Protein AF-A0A401P4W9-F1 (afdb_monomer)

Structure (mmCIF, N/CA/C/O backbone):
data_AF-A0A401P4W9-F1
#
_entry.id   AF-A0A401P4W9-F1
#
loop_
_atom_site.group_PDB
_atom_site.id
_atom_site.type_symbol
_atom_site.label_atom_id
_atom_site.label_alt_id
_atom_site.label_comp_id
_atom_site.label_asym_id
_atom_site.label_entity_id
_atom_site.label_seq_id
_atom_site.pdbx_PDB_ins_code
_atom_site.Cartn_x
_atom_site.Cartn_y
_atom_site.Cartn_z
_atom_site.occupancy
_atom_site.B_iso_or_equiv
_atom_site.auth_seq_id
_atom_site.auth_comp_id
_atom_site.auth_asym_id
_atom_site.auth_atom_id
_atom_site.pdbx_PDB_model_num
ATOM 1 N N . MET A 1 1 ? -31.898 9.182 46.562 1.00 57.69 1 MET A N 1
ATOM 2 C CA . MET A 1 1 ? -31.862 7.756 46.953 1.00 57.69 1 MET A CA 1
ATOM 3 C C . MET A 1 1 ? -30.759 7.094 46.136 1.00 57.69 1 MET A C 1
ATOM 5 O O . MET A 1 1 ? -30.797 7.223 44.920 1.00 57.69 1 MET A O 1
ATOM 9 N N . LYS A 1 2 ? -29.717 6.531 46.763 1.00 64.44 2 LYS A N 1
ATOM 10 C CA . LYS A 1 2 ? -28.633 5.836 46.038 1.00 64.44 2 LYS A CA 1
ATOM 11 C C . LYS A 1 2 ? -29.204 4.529 45.477 1.00 64.44 2 LYS A C 1
ATOM 13 O O . LYS A 1 2 ? -29.948 3.868 46.195 1.00 64.44 2 LYS A O 1
ATOM 18 N N . ASP A 1 3 ? -28.893 4.193 44.227 1.00 70.31 3 ASP A N 1
ATOM 19 C CA . ASP A 1 3 ? -29.350 2.947 43.601 1.00 70.31 3 ASP A CA 1
ATOM 20 C C . ASP A 1 3 ? -28.902 1.744 44.462 1.00 70.31 3 ASP A C 1
ATOM 22 O O . ASP A 1 3 ? -27.692 1.565 44.660 1.00 70.31 3 ASP A O 1
ATOM 26 N N . PRO A 1 4 ? -29.838 0.942 45.007 1.00 67.69 4 PRO A N 1
ATOM 27 C CA . PRO A 1 4 ? -29.523 -0.149 45.926 1.00 67.69 4 PRO A CA 1
ATOM 28 C C . PRO A 1 4 ? -28.657 -1.247 45.290 1.00 67.69 4 PRO A C 1
ATOM 30 O O . PRO A 1 4 ? -28.001 -1.997 46.011 1.00 67.69 4 PRO A O 1
ATOM 33 N N . VAL A 1 5 ? -28.584 -1.324 43.956 1.00 67.50 5 VAL A N 1
ATOM 34 C CA . VAL A 1 5 ? -27.786 -2.331 43.236 1.00 67.50 5 VAL A CA 1
ATOM 35 C C . VAL A 1 5 ? -26.384 -1.817 42.884 1.00 67.50 5 VAL A C 1
ATOM 37 O O . VAL A 1 5 ? -25.497 -2.601 42.537 1.00 67.50 5 VAL A O 1
ATOM 40 N N . SER A 1 6 ? -26.128 -0.514 43.044 1.00 64.88 6 SER A N 1
ATOM 41 C CA . SER A 1 6 ? -24.861 0.133 42.678 1.00 64.88 6 SER A CA 1
ATOM 42 C C . SER A 1 6 ? -23.634 -0.479 43.369 1.00 64.88 6 SER A C 1
ATOM 44 O O . SER A 1 6 ? -22.550 -0.434 42.789 1.00 64.88 6 SER A O 1
ATOM 46 N N . GLY A 1 7 ? -23.788 -1.041 44.573 1.00 69.12 7 GLY A N 1
ATOM 47 C CA . GLY A 1 7 ? -22.717 -1.685 45.346 1.00 69.12 7 GLY A CA 1
ATOM 48 C C . GLY A 1 7 ? -22.670 -3.213 45.240 1.00 69.12 7 GLY A C 1
ATOM 49 O O . GLY A 1 7 ? -21.784 -3.830 45.825 1.00 69.12 7 GLY A O 1
ATOM 50 N N . SER A 1 8 ? -23.607 -3.831 44.512 1.00 85.62 8 SER A N 1
ATOM 51 C CA . SER A 1 8 ? -23.662 -5.285 44.348 1.00 85.62 8 SER A CA 1
ATOM 52 C C . SER A 1 8 ? -22.462 -5.798 43.548 1.00 85.62 8 SER A C 1
ATOM 54 O O . SER A 1 8 ? -22.099 -5.235 42.510 1.00 85.62 8 SER A O 1
ATOM 56 N N . THR A 1 9 ? -21.882 -6.917 43.990 1.00 88.06 9 THR A N 1
ATOM 57 C CA . THR A 1 9 ? -20.810 -7.632 43.280 1.00 88.06 9 THR A CA 1
ATOM 58 C C . THR A 1 9 ? -21.186 -7.914 41.823 1.00 88.06 9 THR A C 1
ATOM 60 O O . THR A 1 9 ? -20.354 -7.740 40.934 1.00 88.06 9 THR A O 1
ATOM 63 N N . TYR A 1 10 ? -22.453 -8.250 41.556 1.00 87.81 10 TYR A N 1
ATOM 64 C CA . TYR A 1 10 ? -22.957 -8.511 40.205 1.00 87.81 10 TYR A CA 1
ATOM 65 C C . TYR A 1 10 ? -22.918 -7.270 39.310 1.00 87.81 10 TYR A C 1
ATOM 67 O O . TYR A 1 10 ? -22.456 -7.352 38.173 1.00 87.81 10 TYR A O 1
ATOM 75 N N . ASN A 1 11 ? -23.325 -6.104 39.826 1.00 88.88 11 ASN A N 1
ATOM 76 C CA . ASN A 1 11 ? -23.232 -4.850 39.078 1.00 88.88 11 ASN A CA 1
ATOM 77 C C . ASN A 1 11 ? -21.766 -4.512 38.766 1.00 88.88 11 ASN A C 1
ATOM 79 O O . ASN A 1 11 ? -21.441 -4.129 37.646 1.00 88.88 11 ASN A O 1
ATOM 83 N N . ARG A 1 12 ? -20.851 -4.728 39.720 1.00 89.06 12 ARG A N 1
ATOM 84 C CA . ARG A 1 12 ? -19.418 -4.479 39.506 1.00 89.06 12 ARG A CA 1
ATOM 85 C C . ARG A 1 12 ? -18.821 -5.390 38.428 1.00 89.06 12 ARG A C 1
ATOM 87 O O . ARG A 1 12 ? -18.091 -4.901 37.567 1.00 89.06 12 ARG A O 1
ATOM 94 N N . ILE A 1 13 ? -19.159 -6.682 38.447 1.00 93.06 13 ILE A N 1
ATOM 95 C CA . ILE A 1 13 ? -18.743 -7.653 37.422 1.00 93.06 13 ILE A CA 1
ATOM 96 C C . ILE A 1 13 ? -19.301 -7.255 36.052 1.00 93.06 13 ILE A C 1
ATOM 98 O O . ILE A 1 13 ? -18.548 -7.186 35.082 1.00 93.06 13 ILE A O 1
ATOM 102 N N . TYR A 1 14 ? -20.589 -6.917 35.974 1.00 93.62 14 TYR A N 1
ATOM 103 C CA . TYR A 1 14 ? -21.221 -6.483 34.730 1.00 93.62 14 TYR A CA 1
ATOM 104 C C . TYR A 1 14 ? -20.548 -5.237 34.136 1.00 93.62 14 TYR A C 1
ATOM 106 O O . TYR A 1 14 ? -20.205 -5.232 32.955 1.00 93.62 14 TYR A O 1
ATOM 114 N N . GLN A 1 15 ? -20.288 -4.202 34.943 1.00 95.12 15 GLN A N 1
ATOM 115 C CA . GLN A 1 15 ? -19.592 -3.000 34.468 1.00 95.12 15 GLN A CA 1
ATOM 116 C C . GLN A 1 15 ? -18.170 -3.313 33.986 1.00 95.12 15 GLN A C 1
ATOM 118 O O . GLN A 1 15 ? -17.717 -2.733 32.999 1.00 95.12 15 GLN A O 1
ATOM 123 N N . HIS A 1 16 ? -17.473 -4.248 34.641 1.00 95.56 16 HIS A N 1
ATOM 124 C CA . HIS A 1 16 ? -16.145 -4.681 34.215 1.00 95.56 16 HIS A CA 1
ATOM 125 C C . HIS A 1 16 ? -16.185 -5.385 32.852 1.00 95.56 16 HIS A C 1
ATOM 127 O O . HIS A 1 16 ? -15.435 -5.008 31.954 1.00 95.56 16 HIS A O 1
ATOM 133 N N . ILE A 1 17 ? -17.108 -6.335 32.662 1.00 97.06 17 ILE A N 1
ATOM 134 C CA . ILE A 1 17 ? -17.309 -7.033 31.382 1.00 97.06 17 ILE A CA 1
ATOM 135 C C . ILE A 1 17 ? -17.704 -6.039 30.286 1.00 97.06 17 ILE A C 1
ATOM 137 O O . ILE A 1 17 ? -17.120 -6.046 29.206 1.00 97.06 17 ILE A O 1
ATOM 141 N N . LYS A 1 18 ? -18.641 -5.128 30.571 1.00 97.00 18 LYS A N 1
ATOM 142 C CA . LYS A 1 18 ? -19.076 -4.093 29.625 1.00 97.00 18 LYS A CA 1
ATOM 143 C C . LYS A 1 18 ? -17.919 -3.187 29.202 1.00 97.00 18 LYS A C 1
ATOM 145 O O . LYS A 1 18 ? -17.783 -2.872 28.021 1.00 97.00 18 LYS A O 1
ATOM 150 N N . LYS A 1 19 ? -17.075 -2.769 30.152 1.00 97.62 19 LYS A N 1
ATOM 151 C CA . LYS A 1 19 ? -15.880 -1.966 29.866 1.00 97.62 19 LYS A CA 1
ATOM 152 C C . LYS A 1 19 ? -14.868 -2.754 29.036 1.00 97.62 19 LYS A C 1
ATOM 154 O O . LYS A 1 19 ? -14.345 -2.210 28.070 1.00 97.62 19 LYS A O 1
ATOM 159 N N . PHE A 1 20 ? -14.623 -4.016 29.380 1.00 97.31 20 PHE A N 1
ATOM 160 C CA . PHE A 1 20 ? -13.730 -4.893 28.627 1.00 97.31 20 PHE A CA 1
ATOM 161 C C . PHE A 1 20 ? -14.199 -5.064 27.175 1.00 97.31 20 PHE A C 1
ATOM 163 O O . PHE A 1 20 ? -13.421 -4.830 26.255 1.00 97.31 20 PHE A O 1
ATOM 170 N N . ALA A 1 21 ? -15.486 -5.356 26.965 1.00 97.62 21 ALA A N 1
ATOM 171 C CA . ALA A 1 21 ? -16.076 -5.475 25.634 1.00 97.62 21 ALA A CA 1
ATOM 172 C C . ALA A 1 21 ? -15.945 -4.175 24.823 1.00 97.62 21 ALA A C 1
ATOM 174 O O . ALA A 1 21 ? -15.539 -4.206 23.665 1.00 97.62 21 ALA A O 1
ATOM 175 N N . LYS A 1 22 ? -16.214 -3.016 25.442 1.00 97.75 22 LYS A N 1
ATOM 176 C CA . LYS A 1 22 ? -16.049 -1.708 24.789 1.00 97.75 22 LYS A CA 1
ATOM 177 C C . LYS A 1 22 ? -14.591 -1.416 24.419 1.00 97.75 22 LYS A C 1
ATOM 179 O O . LYS A 1 22 ? -14.330 -0.852 23.362 1.00 97.75 22 LYS A O 1
ATOM 184 N N . ASN A 1 23 ? -13.646 -1.790 25.277 1.00 97.88 23 ASN A N 1
ATOM 185 C CA . ASN A 1 23 ? -12.224 -1.642 24.979 1.00 97.88 23 ASN A CA 1
ATOM 186 C C . ASN A 1 23 ? -11.809 -2.527 23.797 1.00 97.88 23 ASN A C 1
ATOM 188 O O . ASN A 1 23 ? -11.067 -2.061 22.940 1.00 97.88 23 ASN A O 1
ATOM 192 N N . GLY A 1 24 ? -12.320 -3.761 23.727 1.00 97.31 24 GLY A N 1
ATOM 193 C CA . GLY A 1 24 ? -12.114 -4.649 22.581 1.00 97.31 24 GLY A CA 1
ATOM 194 C C . GLY A 1 24 ? -12.661 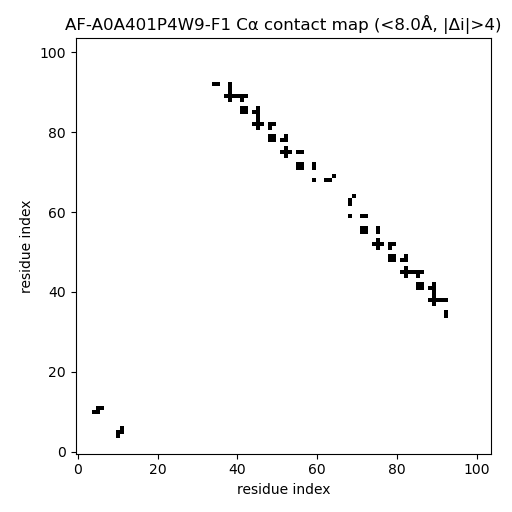-4.063 21.276 1.00 97.31 24 GLY A C 1
ATOM 195 O O . GLY A 1 24 ? -11.949 -4.036 20.279 1.00 97.31 24 GLY A O 1
ATOM 196 N N . ASP A 1 25 ? -13.879 -3.513 21.295 1.00 97.19 25 ASP A N 1
ATOM 197 C CA . ASP A 1 25 ? -14.476 -2.830 20.134 1.00 97.19 25 ASP A CA 1
ATOM 198 C C . ASP A 1 25 ? -13.626 -1.637 19.662 1.00 97.19 25 ASP A C 1
ATOM 200 O O . ASP A 1 25 ? -13.330 -1.500 18.474 1.00 97.19 25 ASP A O 1
ATOM 204 N N . ASN A 1 26 ? -13.165 -0.799 20.595 1.00 97.94 26 ASN A N 1
ATOM 205 C CA . ASN A 1 26 ? -12.277 0.319 20.272 1.00 97.94 26 ASN A CA 1
ATOM 206 C C . ASN A 1 26 ? -10.946 -0.157 19.669 1.00 97.94 26 ASN A C 1
ATOM 208 O O . ASN A 1 26 ? -10.503 0.398 18.666 1.00 97.94 26 ASN A O 1
ATOM 212 N N . TYR A 1 27 ? -10.341 -1.201 20.238 1.00 96.81 27 TYR A N 1
ATOM 213 C CA . TYR A 1 27 ? -9.095 -1.776 19.734 1.00 96.81 27 TYR A CA 1
ATOM 214 C C . TYR A 1 27 ? -9.247 -2.300 18.301 1.00 96.81 27 TYR A C 1
ATOM 216 O O . TYR A 1 27 ? -8.425 -1.991 17.440 1.00 96.81 27 TYR A O 1
ATOM 224 N N . CYS A 1 28 ? -10.325 -3.032 18.007 1.00 96.00 28 CYS A N 1
ATOM 225 C CA . CYS A 1 28 ? -10.589 -3.517 16.652 1.00 96.00 28 CYS A CA 1
ATOM 226 C C . CYS A 1 28 ? -10.744 -2.365 15.648 1.00 96.00 28 CYS A C 1
ATOM 228 O O . CYS A 1 28 ? -10.241 -2.463 14.531 1.00 96.00 28 CYS A O 1
ATOM 230 N N . LYS A 1 29 ? -11.379 -1.250 16.035 1.00 95.94 29 LYS A N 1
ATOM 231 C CA . LYS A 1 29 ? -11.482 -0.056 15.174 1.00 95.94 29 LYS A CA 1
ATOM 232 C C . LYS A 1 29 ? -10.121 0.571 14.884 1.00 95.94 29 LYS A C 1
ATOM 234 O O . LYS A 1 29 ? -9.863 0.958 13.745 1.00 95.94 29 LYS A O 1
ATOM 239 N N . GLU A 1 30 ? -9.251 0.662 15.886 1.00 97.12 30 GLU A N 1
ATOM 240 C CA . GLU A 1 30 ? -7.879 1.143 15.697 1.00 97.12 30 GLU A CA 1
ATOM 241 C C . GLU A 1 30 ? -7.084 0.209 14.780 1.00 97.12 30 GLU A C 1
ATOM 243 O O . GLU A 1 30 ? -6.442 0.676 13.840 1.00 97.12 30 GLU A O 1
ATOM 248 N N . LEU A 1 31 ? -7.191 -1.105 14.985 1.00 95.81 31 LEU A N 1
ATOM 249 C CA . LEU A 1 31 ? -6.540 -2.103 14.141 1.00 95.81 31 LEU A CA 1
ATOM 250 C C . LEU A 1 31 ? -6.997 -1.996 12.678 1.00 95.81 31 LEU A C 1
ATOM 252 O O . LEU A 1 31 ? -6.160 -1.942 11.779 1.00 95.81 31 LEU A O 1
ATOM 256 N N . ILE A 1 32 ? -8.309 -1.896 12.438 1.00 93.69 32 ILE A N 1
ATOM 257 C CA . ILE A 1 32 ? -8.873 -1.688 11.095 1.00 93.69 32 ILE A CA 1
ATOM 258 C C . ILE A 1 32 ? -8.326 -0.397 10.476 1.00 93.69 32 ILE A C 1
ATOM 260 O O . ILE A 1 32 ? -7.912 -0.402 9.319 1.00 93.69 32 ILE A O 1
ATOM 264 N N . SER A 1 33 ? -8.270 0.697 11.242 1.00 94.69 33 SER A N 1
ATOM 265 C CA . SER A 1 33 ? -7.718 1.973 10.771 1.00 94.69 33 SER A CA 1
ATOM 266 C C . SER A 1 33 ? -6.256 1.841 10.329 1.00 94.69 33 SER A C 1
ATOM 268 O O . SER A 1 33 ? -5.894 2.307 9.247 1.00 94.69 33 SER A O 1
ATOM 270 N N . VAL A 1 34 ? -5.417 1.154 11.112 1.00 96.12 34 VAL A N 1
ATOM 271 C CA . VAL A 1 34 ? -4.007 0.908 10.763 1.00 96.12 34 VAL A CA 1
ATOM 272 C C . VAL A 1 34 ? -3.885 0.057 9.496 1.00 96.12 34 VAL A C 1
ATOM 274 O O . VAL A 1 34 ? -3.087 0.378 8.614 1.00 96.12 34 VAL A O 1
ATOM 277 N N . LEU A 1 35 ? -4.687 -1.003 9.366 1.00 94.88 35 LEU A N 1
ATOM 278 C CA . LEU A 1 35 ? -4.680 -1.859 8.176 1.00 94.88 35 LEU A CA 1
ATOM 279 C C . LEU A 1 35 ? -5.141 -1.107 6.922 1.00 94.88 35 LEU A C 1
ATOM 281 O O . LEU A 1 35 ? -4.541 -1.271 5.861 1.00 94.88 35 LEU A O 1
ATOM 285 N N . GLN A 1 36 ? -6.135 -0.227 7.048 1.00 94.75 36 GLN A N 1
ATOM 286 C CA . GLN A 1 36 ? -6.587 0.622 5.948 1.00 94.75 36 GLN A CA 1
ATOM 287 C C . GLN A 1 36 ? -5.490 1.598 5.499 1.00 94.75 36 GLN A C 1
ATOM 289 O O . GLN A 1 36 ? -5.210 1.717 4.307 1.00 94.75 36 GLN A O 1
ATOM 294 N N . GLN A 1 37 ? -4.809 2.250 6.449 1.00 96.56 37 GLN A N 1
ATOM 295 C CA . GLN A 1 37 ? -3.676 3.130 6.145 1.00 96.56 37 GLN A CA 1
ATOM 296 C C . GLN A 1 3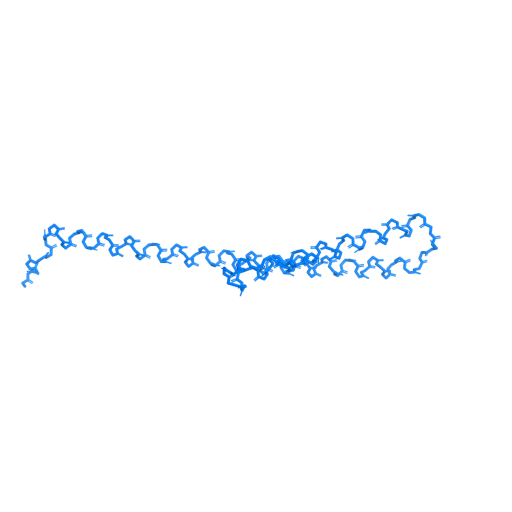7 ? -2.539 2.375 5.448 1.00 96.56 37 GLN A C 1
ATOM 298 O O . GLN A 1 37 ? -1.914 2.907 4.525 1.00 96.56 37 GLN A O 1
ATOM 303 N N . ARG A 1 38 ? -2.280 1.127 5.863 1.00 96.00 38 ARG A N 1
ATOM 304 C CA . ARG A 1 38 ? -1.308 0.257 5.199 1.00 96.00 38 ARG A CA 1
ATOM 305 C C . ARG A 1 38 ? -1.735 -0.051 3.768 1.00 96.00 38 ARG A C 1
ATOM 307 O O . ARG A 1 38 ? -0.932 0.163 2.869 1.00 96.00 38 ARG A O 1
ATOM 314 N N . ALA A 1 39 ? -2.978 -0.459 3.530 1.00 96.06 39 ALA A N 1
ATOM 315 C CA . ALA A 1 39 ? -3.482 -0.686 2.174 1.00 96.06 39 ALA A CA 1
ATOM 316 C C . ALA A 1 39 ? -3.308 0.544 1.266 1.00 96.06 39 ALA A C 1
ATOM 318 O O . ALA A 1 39 ? -2.838 0.423 0.133 1.00 96.06 39 ALA A O 1
ATOM 319 N N . ASP A 1 40 ? -3.581 1.748 1.772 1.00 96.38 40 ASP A N 1
ATOM 320 C CA . ASP A 1 40 ? -3.367 2.985 1.015 1.00 96.38 40 ASP A CA 1
ATOM 321 C C . ASP A 1 40 ? -1.884 3.258 0.704 1.00 96.38 40 ASP A C 1
ATOM 323 O O . ASP A 1 40 ? -1.558 3.893 -0.308 1.00 96.38 40 ASP A O 1
ATOM 327 N N . LEU A 1 41 ? -0.960 2.815 1.561 1.00 97.31 41 LEU A N 1
ATOM 328 C CA . LEU A 1 41 ? 0.480 2.861 1.291 1.00 97.31 41 LEU A CA 1
ATOM 329 C C . LEU A 1 41 ? 0.883 1.844 0.222 1.00 97.31 41 LEU A C 1
ATOM 331 O O . LEU A 1 41 ? 1.521 2.241 -0.753 1.00 97.31 41 LEU A O 1
ATOM 335 N N . GLU A 1 42 ? 0.459 0.586 0.354 1.00 97.12 42 GLU A N 1
ATOM 336 C CA . GLU A 1 42 ? 0.746 -0.482 -0.616 1.00 97.12 42 GLU A CA 1
ATOM 337 C C . GLU A 1 42 ? 0.250 -0.088 -2.020 1.00 97.12 42 GLU A C 1
ATOM 339 O O . GLU A 1 42 ? 0.991 -0.145 -3.003 1.00 97.12 42 GLU A O 1
ATOM 344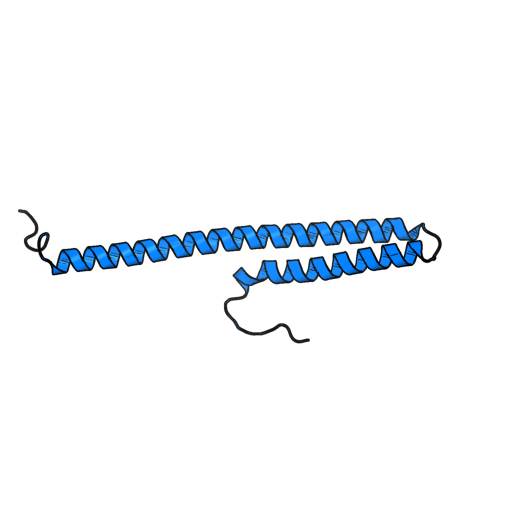 N N . LYS A 1 43 ? -0.965 0.474 -2.109 1.00 96.19 43 LYS A N 1
ATOM 345 C CA . LYS A 1 43 ? -1.548 0.980 -3.363 1.00 96.19 43 LYS A CA 1
ATOM 346 C C . LYS A 1 43 ? -0.735 2.113 -3.986 1.00 96.19 43 LYS A C 1
ATOM 348 O O . LYS A 1 43 ? -0.607 2.201 -5.210 1.00 96.19 43 LYS A O 1
ATOM 353 N N . ARG A 1 44 ? -0.216 3.035 -3.168 1.00 97.88 44 ARG A N 1
ATOM 354 C CA . ARG A 1 44 ? 0.637 4.137 -3.645 1.00 97.88 44 ARG A CA 1
ATOM 355 C C . ARG A 1 44 ? 1.990 3.623 -4.119 1.00 97.88 44 ARG A C 1
ATOM 357 O O . ARG A 1 44 ? 2.474 4.095 -5.147 1.00 97.88 44 ARG A O 1
ATOM 364 N N . TYR A 1 45 ? 2.563 2.662 -3.405 1.00 98.06 45 TYR A N 1
ATOM 365 C CA . TYR A 1 45 ? 3.832 2.043 -3.759 1.00 98.06 45 TYR A CA 1
ATOM 366 C C . TYR A 1 45 ? 3.740 1.301 -5.098 1.00 98.06 45 TYR A C 1
ATOM 368 O O . TYR A 1 45 ? 4.508 1.614 -6.009 1.00 98.06 45 TYR A O 1
ATOM 376 N N . ALA A 1 46 ? 2.718 0.457 -5.278 1.00 97.94 46 ALA A N 1
ATOM 377 C CA . ALA A 1 46 ? 2.424 -0.225 -6.541 1.00 97.94 46 ALA A CA 1
ATOM 378 C C . ALA A 1 46 ? 2.332 0.750 -7.730 1.00 97.94 46 ALA A C 1
ATOM 380 O O . ALA A 1 46 ? 3.010 0.597 -8.746 1.00 97.94 46 ALA A O 1
ATOM 381 N N . LYS A 1 47 ? 1.562 1.838 -7.582 1.00 98.12 47 LYS A N 1
ATOM 382 C CA . LYS A 1 47 ? 1.468 2.892 -8.610 1.00 98.12 47 LYS A CA 1
ATOM 383 C C . LYS A 1 47 ? 2.814 3.565 -8.897 1.00 98.12 47 LYS A C 1
ATOM 385 O O . LYS A 1 47 ? 3.086 3.935 -10.040 1.00 98.12 47 LYS A O 1
ATOM 390 N N . GLY A 1 48 ? 3.637 3.763 -7.869 1.00 98.00 48 GLY A N 1
ATOM 391 C CA . GLY A 1 48 ? 4.983 4.315 -7.994 1.00 98.00 48 GLY A CA 1
ATOM 392 C C . GLY A 1 48 ? 5.897 3.417 -8.825 1.00 98.00 48 GLY A C 1
ATOM 393 O O . GLY A 1 48 ? 6.533 3.906 -9.761 1.00 98.00 48 GLY A O 1
ATOM 394 N N . LEU A 1 49 ? 5.895 2.114 -8.537 1.00 98.25 49 LEU A N 1
ATOM 395 C CA . LEU A 1 49 ? 6.641 1.106 -9.289 1.00 98.25 49 LEU A CA 1
ATOM 396 C C . LEU A 1 49 ? 6.206 1.055 -10.754 1.00 98.25 49 LEU A C 1
ATOM 398 O O . LEU A 1 49 ? 7.051 1.194 -11.636 1.00 98.25 49 LEU A O 1
ATOM 402 N N . LEU A 1 50 ? 4.900 0.997 -11.032 1.00 97.81 50 LEU A N 1
ATOM 403 C CA . LEU A 1 50 ? 4.385 0.988 -12.406 1.00 97.81 50 LEU A CA 1
ATOM 404 C C . LEU A 1 50 ? 4.801 2.245 -13.191 1.00 97.81 50 LEU A C 1
ATOM 406 O O . LEU A 1 50 ? 5.140 2.185 -14.378 1.00 97.81 50 LEU A O 1
ATOM 410 N N . ARG A 1 51 ? 4.821 3.408 -12.525 1.00 98.12 51 ARG A N 1
ATOM 411 C CA . ARG A 1 51 ? 5.297 4.663 -13.123 1.00 98.12 51 ARG A CA 1
ATOM 412 C C . ARG A 1 51 ? 6.794 4.613 -13.436 1.00 98.12 51 ARG A C 1
ATOM 414 O O . ARG A 1 51 ? 7.199 5.169 -14.457 1.00 98.12 51 ARG A O 1
ATOM 421 N N . LEU A 1 52 ? 7.610 4.010 -12.571 1.00 97.88 52 LEU A N 1
ATOM 422 C CA . LEU A 1 52 ? 9.047 3.840 -12.802 1.00 97.88 52 LEU A CA 1
ATOM 423 C C . LEU A 1 52 ? 9.316 2.846 -13.933 1.00 97.88 52 LEU A C 1
ATOM 425 O O . LEU A 1 52 ? 10.025 3.211 -14.868 1.00 97.88 52 LEU A O 1
ATOM 429 N N . ALA A 1 53 ? 8.668 1.680 -13.918 1.00 97.25 53 ALA A N 1
ATOM 430 C CA . ALA A 1 53 ? 8.717 0.694 -14.996 1.00 97.25 53 ALA A CA 1
ATOM 431 C C . ALA A 1 53 ? 8.394 1.345 -16.351 1.00 97.25 53 ALA A C 1
ATOM 433 O O . ALA A 1 53 ? 9.191 1.313 -17.286 1.00 97.25 53 ALA A O 1
ATOM 434 N N . SER A 1 54 ? 7.290 2.098 -16.420 1.00 96.19 54 SER A N 1
ATOM 435 C CA . SER A 1 54 ? 6.887 2.827 -17.631 1.00 96.19 54 SER A CA 1
ATOM 436 C C . SER A 1 54 ? 7.939 3.830 -18.122 1.00 96.19 54 SER A C 1
ATOM 438 O O . SER A 1 54 ? 8.095 4.028 -19.328 1.00 96.19 54 SER A O 1
ATOM 440 N N . LYS A 1 55 ? 8.647 4.507 -17.208 1.00 96.19 55 LYS A N 1
ATOM 441 C CA . LYS A 1 55 ? 9.725 5.443 -17.563 1.00 96.19 55 LYS A CA 1
ATOM 442 C C . LYS A 1 55 ? 10.951 4.708 -18.092 1.00 96.19 55 LYS A C 1
ATOM 444 O O . LYS A 1 55 ? 11.505 5.157 -19.090 1.00 96.19 55 LYS A O 1
ATOM 449 N N . ILE A 1 56 ? 11.342 3.605 -17.452 1.00 94.12 56 ILE A N 1
ATOM 450 C CA . ILE A 1 56 ? 12.465 2.767 -17.888 1.00 94.12 56 ILE A CA 1
ATOM 451 C C . ILE A 1 56 ? 12.168 2.214 -19.277 1.00 94.12 56 ILE A C 1
ATOM 453 O O . ILE A 1 56 ? 12.941 2.473 -20.187 1.00 94.12 56 ILE A O 1
ATOM 457 N N . THR A 1 57 ? 11.006 1.591 -19.486 1.00 93.00 57 THR A N 1
ATOM 458 C CA . THR A 1 57 ? 10.614 1.050 -20.796 1.00 93.00 57 THR A CA 1
ATOM 459 C C . THR A 1 57 ? 10.693 2.111 -21.893 1.00 93.00 57 THR A C 1
ATOM 461 O O . THR A 1 57 ? 11.259 1.857 -22.952 1.00 93.00 57 THR A O 1
ATOM 464 N N . LYS A 1 58 ? 10.195 3.330 -21.639 1.00 92.88 58 LYS A N 1
ATOM 465 C CA . LYS A 1 58 ? 10.304 4.444 -22.594 1.00 92.88 58 LYS A CA 1
ATOM 466 C C . LYS A 1 58 ? 11.754 4.856 -22.840 1.00 92.88 58 LYS A C 1
ATOM 468 O O . LYS A 1 58 ? 12.131 5.018 -23.994 1.00 92.88 58 LYS A O 1
ATOM 473 N N . ALA A 1 59 ? 12.566 4.996 -21.794 1.00 90.62 59 ALA A N 1
ATOM 474 C CA . ALA A 1 59 ? 13.983 5.335 -21.930 1.00 90.62 59 ALA A CA 1
ATOM 475 C C . ALA A 1 59 ? 14.764 4.252 -22.694 1.00 90.62 59 ALA A C 1
ATOM 477 O O . ALA A 1 59 ? 15.651 4.573 -23.476 1.00 90.62 59 ALA A O 1
ATOM 478 N N . SER A 1 60 ? 14.399 2.981 -22.526 1.00 87.75 60 SER A N 1
ATOM 479 C CA . SER A 1 60 ? 15.036 1.851 -23.199 1.00 87.75 60 SER A CA 1
ATOM 480 C C . SER A 1 60 ? 14.736 1.784 -24.697 1.00 87.75 60 SER A C 1
ATOM 482 O O . SER A 1 60 ? 15.531 1.211 -25.432 1.00 87.75 60 SER A O 1
ATOM 484 N N . THR A 1 61 ? 13.645 2.385 -25.188 1.00 86.31 61 THR A N 1
ATOM 485 C CA . THR A 1 61 ? 13.318 2.358 -26.632 1.00 86.31 61 THR A CA 1
ATOM 486 C C . THR A 1 61 ? 14.337 3.059 -27.530 1.00 86.31 61 THR A C 1
ATOM 488 O O . THR A 1 61 ? 14.420 2.724 -28.709 1.00 86.31 61 THR A O 1
ATOM 491 N N . SER A 1 62 ? 15.124 4.000 -27.002 1.00 84.06 62 SER A N 1
ATOM 492 C CA . SER A 1 62 ? 16.193 4.676 -27.751 1.00 84.06 62 SER A CA 1
ATOM 493 C C . SER A 1 62 ? 17.544 3.956 -27.670 1.00 84.06 62 SER A C 1
ATOM 495 O O . SER A 1 62 ? 18.500 4.377 -28.320 1.00 84.06 62 SER A O 1
ATOM 497 N N . ILE A 1 63 ? 17.640 2.878 -26.884 1.00 86.81 63 ILE A N 1
ATOM 498 C CA . ILE A 1 63 ? 18.867 2.104 -26.688 1.00 86.81 63 ILE A CA 1
ATOM 499 C C . ILE A 1 63 ? 18.945 1.004 -27.755 1.00 86.81 63 ILE A C 1
ATOM 501 O O . ILE A 1 63 ? 17.965 0.314 -28.038 1.00 86.81 63 ILE A O 1
ATOM 505 N N . VAL A 1 64 ? 20.131 0.811 -28.339 1.00 89.50 64 VAL A N 1
ATOM 506 C CA . VAL A 1 64 ? 20.402 -0.325 -29.234 1.00 89.50 64 VAL A CA 1
ATOM 507 C C . VAL A 1 64 ? 20.200 -1.629 -28.465 1.00 89.50 64 VAL A C 1
ATOM 509 O O . VAL A 1 64 ? 20.759 -1.797 -27.384 1.00 89.50 64 VAL A O 1
ATOM 512 N N . LYS A 1 65 ? 19.436 -2.567 -29.033 1.00 89.06 65 LYS A N 1
ATOM 513 C CA . LYS A 1 65 ? 19.187 -3.880 -28.422 1.00 89.06 65 LYS A CA 1
ATOM 514 C C . LYS A 1 65 ? 20.506 -4.616 -28.172 1.00 89.06 65 LYS A C 1
ATOM 516 O O . LYS A 1 65 ? 21.196 -5.007 -29.110 1.00 89.06 65 LYS A O 1
ATOM 521 N N . ASN A 1 66 ? 20.851 -4.757 -26.901 1.00 90.81 66 ASN A N 1
ATOM 522 C CA . ASN A 1 66 ? 22.047 -5.404 -26.378 1.00 90.81 66 ASN A CA 1
ATOM 523 C C . ASN A 1 66 ? 21.776 -5.846 -24.926 1.00 90.81 66 ASN A C 1
ATOM 525 O O . ASN A 1 66 ? 20.692 -5.614 -24.392 1.00 90.81 66 ASN A O 1
ATOM 529 N N . SER A 1 67 ? 22.778 -6.405 -24.252 1.00 91.62 67 SER A N 1
ATOM 530 C CA . SER A 1 67 ? 22.642 -6.864 -22.863 1.00 91.62 67 SER A CA 1
ATOM 531 C C . SER A 1 67 ? 22.230 -5.769 -21.866 1.00 91.62 67 SER A C 1
ATOM 533 O O . SER A 1 67 ? 21.591 -6.070 -20.861 1.00 91.62 67 SER A O 1
ATOM 535 N N . ILE A 1 68 ? 22.548 -4.495 -22.132 1.00 89.31 68 ILE A N 1
ATOM 536 C CA . ILE A 1 68 ? 22.111 -3.360 -21.301 1.00 89.31 68 ILE A CA 1
ATOM 537 C C . ILE A 1 68 ? 20.613 -3.115 -21.497 1.00 89.31 68 ILE A C 1
ATOM 539 O O . ILE A 1 68 ? 19.893 -2.913 -20.521 1.00 89.31 68 ILE A O 1
ATOM 543 N N . PHE A 1 69 ? 20.134 -3.151 -22.744 1.00 92.38 69 PHE A N 1
ATOM 544 C CA . PHE A 1 69 ? 18.703 -3.092 -23.044 1.00 92.38 69 PHE A CA 1
ATOM 545 C C . PHE A 1 69 ? 17.947 -4.236 -22.351 1.00 92.38 69 PHE A C 1
ATOM 547 O O . PHE A 1 69 ? 16.948 -3.977 -21.681 1.00 92.38 69 PHE A O 1
ATOM 554 N N . ASP A 1 70 ? 18.453 -5.469 -22.448 1.00 92.25 70 ASP A N 1
ATOM 555 C CA . ASP A 1 70 ? 17.830 -6.644 -21.826 1.00 92.25 70 ASP A CA 1
ATOM 556 C C . ASP A 1 70 ? 17.801 -6.530 -20.295 1.00 92.25 70 ASP A C 1
ATOM 558 O O . ASP A 1 70 ? 16.776 -6.807 -19.671 1.00 92.25 70 ASP A O 1
ATOM 562 N N . GLY A 1 71 ? 18.886 -6.036 -19.688 1.00 93.50 71 GLY A N 1
ATOM 563 C CA . GLY A 1 71 ? 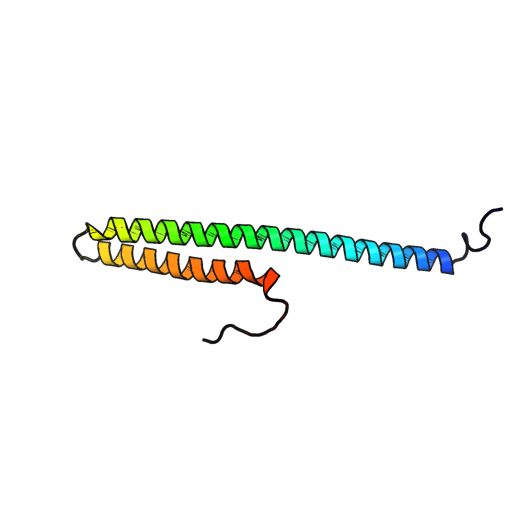18.946 -5.755 -18.254 1.00 93.50 71 GLY A CA 1
ATOM 564 C C . GLY A 1 71 ? 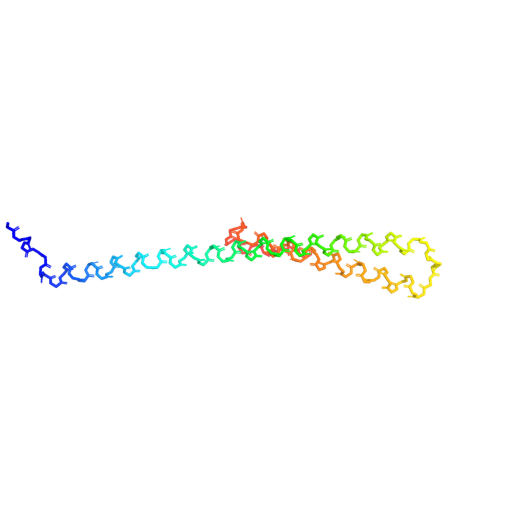17.897 -4.733 -17.807 1.00 93.50 71 GLY A C 1
ATOM 565 O O . GLY A 1 71 ? 17.175 -4.971 -16.840 1.00 93.50 71 GLY A O 1
ATOM 566 N N . TRP A 1 72 ? 17.745 -3.619 -18.530 1.00 94.00 72 TRP A N 1
ATOM 567 C CA . TRP A 1 72 ? 16.713 -2.621 -18.220 1.00 94.00 72 TRP A CA 1
ATOM 568 C C . TRP A 1 72 ? 15.293 -3.147 -18.410 1.00 94.00 72 TRP A C 1
ATOM 570 O O . TRP A 1 72 ? 14.402 -2.813 -17.626 1.00 94.00 72 TRP A O 1
ATOM 580 N N . ASN A 1 73 ? 15.079 -3.973 -19.432 1.00 93.12 73 ASN A N 1
ATOM 581 C CA . ASN A 1 73 ? 13.787 -4.597 -19.670 1.00 93.12 73 ASN A CA 1
ATOM 582 C C . ASN A 1 73 ? 13.418 -5.554 -18.524 1.00 93.12 73 ASN A C 1
ATOM 584 O O . ASN A 1 73 ? 12.305 -5.479 -18.012 1.00 93.12 73 ASN A O 1
ATOM 588 N N . CYS A 1 74 ? 14.372 -6.366 -18.058 1.00 95.12 74 CYS A N 1
ATOM 589 C CA . CYS A 1 74 ? 14.208 -7.228 -16.885 1.00 95.12 74 CYS A CA 1
ATOM 590 C C . CYS A 1 74 ? 13.828 -6.418 -15.633 1.00 95.12 74 CYS A C 1
ATOM 592 O O . CYS A 1 74 ? 12.814 -6.694 -15.000 1.00 95.12 74 CYS A O 1
ATOM 594 N N . VAL A 1 75 ? 14.554 -5.334 -15.332 1.00 96.25 75 VAL A N 1
ATOM 595 C CA . VAL A 1 75 ? 14.235 -4.452 -14.191 1.00 96.25 75 VAL A CA 1
ATOM 596 C C . VAL A 1 75 ? 12.819 -3.872 -14.290 1.00 96.25 75 VAL A C 1
ATOM 598 O O . VAL A 1 75 ? 12.102 -3.803 -13.293 1.00 96.25 75 VAL A O 1
ATOM 601 N N . SER A 1 76 ? 12.394 -3.457 -15.485 1.00 96.38 76 SER A N 1
ATOM 602 C CA . SER A 1 76 ? 11.040 -2.936 -15.706 1.00 96.38 76 SER A CA 1
ATOM 603 C C . SER A 1 76 ? 9.960 -4.004 -15.474 1.00 96.38 76 SER A C 1
ATOM 605 O O . SER A 1 76 ? 8.916 -3.718 -14.878 1.00 96.38 76 SER A O 1
ATOM 607 N N . GLN A 1 77 ? 10.221 -5.245 -15.890 1.00 96.31 77 GLN A N 1
ATOM 608 C CA . GLN A 1 77 ? 9.325 -6.382 -15.664 1.00 96.31 77 GLN A CA 1
ATOM 609 C C . GLN A 1 77 ? 9.208 -6.714 -14.174 1.00 96.31 77 GLN A C 1
ATOM 611 O O . GLN A 1 77 ? 8.093 -6.800 -13.669 1.00 96.31 77 GLN A O 1
ATOM 616 N N . GLU A 1 78 ? 10.327 -6.782 -13.452 1.00 97.12 78 GLU A N 1
ATOM 617 C CA . GLU A 1 78 ? 10.348 -7.016 -12.000 1.00 97.12 78 GLU A CA 1
ATOM 618 C C . GLU A 1 78 ? 9.586 -5.932 -11.227 1.00 97.12 78 GLU A C 1
ATOM 620 O O . GLU A 1 78 ? 8.794 -6.229 -10.330 1.00 97.12 78 GLU A O 1
ATOM 625 N N . MET A 1 79 ? 9.755 -4.659 -11.605 1.00 97.69 79 MET A N 1
ATOM 626 C CA . MET A 1 79 ? 8.972 -3.561 -11.025 1.00 97.69 79 MET A CA 1
ATOM 627 C C . MET A 1 79 ? 7.473 -3.716 -11.293 1.00 97.69 79 MET A C 1
ATOM 629 O O . MET A 1 79 ? 6.669 -3.379 -10.426 1.00 97.69 79 MET A O 1
ATOM 633 N N . THR A 1 80 ? 7.094 -4.209 -12.473 1.00 97.19 80 THR A N 1
ATOM 634 C CA . THR A 1 80 ? 5.688 -4.446 -12.832 1.00 97.19 80 THR A CA 1
ATOM 635 C C . THR A 1 80 ? 5.104 -5.597 -12.015 1.00 97.19 80 THR A C 1
ATOM 637 O O . THR A 1 80 ? 4.084 -5.411 -11.363 1.00 97.19 80 THR A O 1
ATOM 640 N N . PHE A 1 81 ? 5.800 -6.734 -11.946 1.00 96.88 81 PHE A N 1
ATOM 641 C CA . PHE A 1 81 ? 5.399 -7.879 -11.127 1.00 96.88 81 PHE A CA 1
ATOM 642 C C . PHE A 1 81 ? 5.259 -7.505 -9.644 1.00 96.88 81 PHE A C 1
ATOM 644 O O . PHE A 1 81 ? 4.257 -7.802 -8.994 1.00 96.88 81 PHE 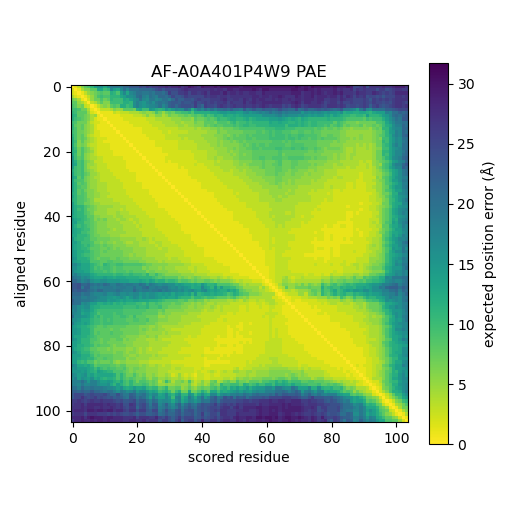A O 1
ATOM 651 N N . THR A 1 82 ? 6.238 -6.769 -9.116 1.00 96.81 82 THR A N 1
ATOM 652 C CA . THR A 1 82 ? 6.197 -6.273 -7.737 1.00 96.81 82 THR A CA 1
ATOM 653 C C . THR A 1 82 ? 5.017 -5.314 -7.538 1.00 96.81 82 THR A C 1
ATOM 655 O O . THR A 1 82 ? 4.324 -5.387 -6.523 1.00 96.81 82 THR A O 1
ATOM 658 N N . ALA A 1 83 ? 4.728 -4.435 -8.504 1.00 96.94 83 ALA A N 1
ATOM 659 C CA . ALA A 1 83 ? 3.564 -3.553 -8.434 1.00 96.94 83 ALA A CA 1
ATOM 660 C C . ALA A 1 83 ? 2.246 -4.335 -8.338 1.00 96.94 83 ALA A C 1
ATOM 662 O O . ALA A 1 83 ? 1.388 -3.952 -7.544 1.00 96.94 83 ALA A O 1
ATOM 663 N N . ASP A 1 84 ? 2.102 -5.427 -9.088 1.00 95.25 84 ASP A N 1
ATOM 664 C CA . ASP A 1 84 ? 0.904 -6.269 -9.059 1.00 95.25 84 ASP A CA 1
ATOM 665 C C . ASP A 1 84 ? 0.727 -6.951 -7.697 1.00 95.25 84 ASP A C 1
ATOM 667 O O . ASP A 1 84 ? -0.362 -6.895 -7.120 1.00 95.25 84 ASP A O 1
ATOM 671 N N . LEU A 1 85 ? 1.808 -7.488 -7.119 1.00 94.94 85 LEU A N 1
ATOM 672 C CA . LEU A 1 85 ? 1.788 -8.082 -5.779 1.00 94.94 85 LEU A CA 1
ATOM 673 C C . LEU A 1 85 ? 1.342 -7.067 -4.716 1.00 94.94 85 LEU A C 1
ATOM 675 O O . LEU A 1 85 ? 0.429 -7.332 -3.934 1.00 94.94 85 LEU A O 1
ATOM 679 N N . HIS A 1 86 ? 1.943 -5.875 -4.705 1.00 95.31 86 HIS A N 1
ATOM 680 C CA . HIS A 1 86 ? 1.556 -4.812 -3.773 1.00 95.31 86 HIS A CA 1
ATOM 681 C C . HIS A 1 86 ? 0.135 -4.290 -4.044 1.00 95.31 86 HIS A C 1
ATOM 683 O O . HIS A 1 86 ? -0.586 -3.922 -3.113 1.00 95.31 86 HIS A O 1
ATOM 689 N N . GLY A 1 87 ? -0.299 -4.291 -5.307 1.00 92.88 87 GLY A N 1
ATOM 690 C CA . GLY A 1 87 ? -1.674 -4.005 -5.703 1.00 92.88 87 GLY A CA 1
ATOM 691 C C . GLY A 1 87 ? -2.654 -4.987 -5.068 1.00 92.88 87 GLY A C 1
ATOM 692 O O . GLY A 1 87 ? -3.624 -4.557 -4.445 1.00 92.88 87 GLY A O 1
ATOM 693 N N . TRP A 1 88 ? -2.361 -6.283 -5.134 1.00 91.19 88 TRP A N 1
ATOM 694 C CA . TRP A 1 88 ? -3.167 -7.324 -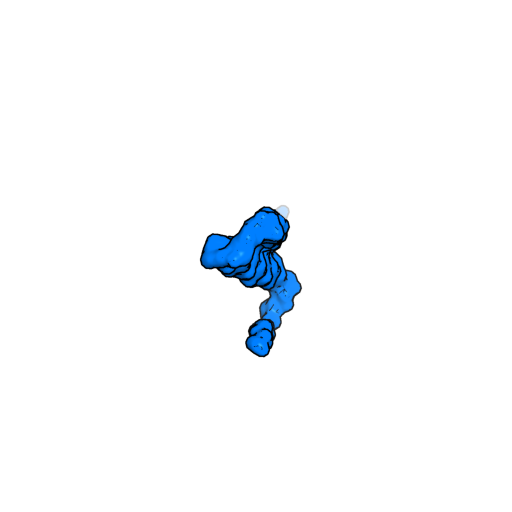4.504 1.00 91.19 88 TRP A CA 1
ATOM 695 C C . TRP A 1 88 ? -3.202 -7.191 -2.974 1.00 91.19 88 TRP A C 1
ATOM 697 O O . TRP A 1 88 ? -4.289 -7.112 -2.397 1.00 91.19 88 TRP A O 1
ATOM 707 N N . VAL A 1 89 ? -2.046 -7.028 -2.317 1.00 89.06 89 VAL A N 1
ATOM 708 C CA . VAL A 1 89 ? -1.968 -6.821 -0.854 1.00 89.06 89 VAL A CA 1
ATOM 709 C C . VAL A 1 89 ? -2.768 -5.589 -0.417 1.00 89.06 89 VAL A C 1
ATOM 711 O O . VAL A 1 89 ? -3.397 -5.593 0.640 1.00 89.06 89 VAL A O 1
ATOM 714 N N . SER A 1 90 ? -2.821 -4.538 -1.242 1.00 90.44 90 SER A N 1
ATOM 715 C CA . SER A 1 90 ? -3.624 -3.348 -0.935 1.00 90.44 90 SER A CA 1
ATOM 716 C C . SER A 1 90 ? -5.138 -3.601 -0.907 1.00 90.44 90 SER A C 1
ATOM 718 O O . SER A 1 90 ? -5.876 -2.814 -0.318 1.00 90.44 90 SER A O 1
ATOM 720 N N . THR A 1 91 ? -5.615 -4.685 -1.523 1.00 89.12 91 THR A N 1
ATOM 721 C CA . THR A 1 91 ? -7.045 -5.030 -1.584 1.00 89.12 91 THR A CA 1
ATOM 722 C C . THR A 1 91 ? -7.497 -5.988 -0.488 1.00 89.12 91 THR A C 1
ATOM 724 O O . THR A 1 91 ? -8.698 -6.090 -0.244 1.00 89.12 91 THR A O 1
ATOM 727 N N . TRP A 1 92 ? -6.564 -6.612 0.238 1.00 83.25 92 TRP A N 1
ATOM 728 C CA . TRP A 1 92 ? -6.863 -7.559 1.317 1.00 83.25 92 TRP A CA 1
ATOM 729 C C . TRP A 1 92 ? -7.865 -7.048 2.359 1.00 83.25 92 TRP A C 1
ATOM 731 O O . TRP A 1 92 ? -8.816 -7.769 2.652 1.00 83.25 92 TRP A O 1
ATOM 741 N N . PRO A 1 93 ? -7.764 -5.805 2.874 1.00 78.00 93 PRO A N 1
ATOM 742 C CA . PRO A 1 93 ? -8.746 -5.310 3.842 1.00 78.00 93 PRO A CA 1
ATOM 743 C C . PRO A 1 93 ? -10.177 -5.215 3.291 1.00 78.00 93 PRO A C 1
ATOM 745 O O . PRO A 1 93 ? -11.124 -5.121 4.064 1.00 78.00 93 PRO A O 1
ATOM 748 N N . SER A 1 94 ? -10.338 -5.208 1.962 1.00 70.94 94 SER A N 1
ATOM 749 C CA . SER A 1 94 ? -11.626 -5.102 1.265 1.00 70.94 94 SER A CA 1
ATOM 750 C C . SER A 1 94 ? -12.172 -6.440 0.762 1.00 70.94 94 SER A C 1
ATOM 752 O O . SER A 1 94 ? -13.352 -6.503 0.431 1.00 70.94 94 SER A O 1
ATOM 754 N N . MET A 1 95 ? -11.353 -7.493 0.689 1.00 66.62 95 MET A N 1
ATOM 755 C CA . MET A 1 95 ? -11.764 -8.792 0.136 1.00 66.62 95 MET A CA 1
ATOM 756 C C . MET A 1 95 ? -12.675 -9.597 1.073 1.00 66.62 95 MET A C 1
ATOM 758 O O . MET A 1 95 ? -13.291 -10.563 0.642 1.00 66.62 95 MET A O 1
ATOM 762 N N . GLY A 1 96 ? -12.827 -9.174 2.333 1.00 57.94 96 GLY A N 1
ATOM 763 C CA . GLY A 1 96 ? -13.414 -10.037 3.355 1.00 57.94 96 GLY A CA 1
ATOM 764 C C . GLY A 1 96 ? -12.474 -11.207 3.655 1.00 57.94 96 GLY A C 1
ATOM 765 O O . GLY A 1 96 ? -11.566 -11.510 2.887 1.00 57.94 96 GLY A O 1
A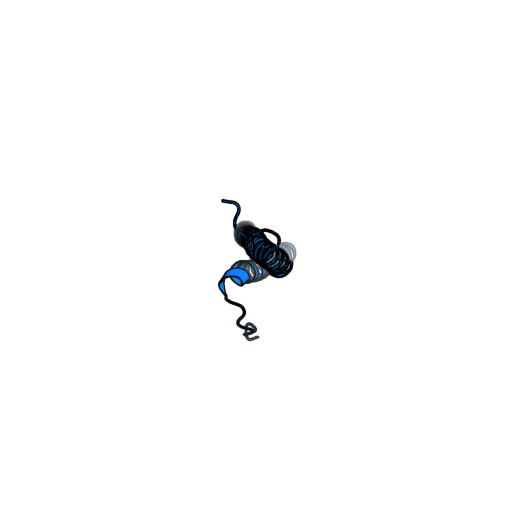TOM 766 N N . TRP A 1 97 ? -12.646 -11.849 4.804 1.00 54.28 97 TRP A N 1
ATOM 767 C CA . TRP A 1 97 ? -11.903 -13.063 5.160 1.00 54.28 97 TRP A CA 1
ATOM 768 C C . TRP A 1 97 ? -12.438 -14.262 4.366 1.00 54.28 97 TRP A C 1
ATOM 770 O O . TRP A 1 97 ? -12.927 -15.222 4.951 1.00 54.28 97 TRP A O 1
ATOM 780 N N . ASP A 1 98 ? -12.469 -14.151 3.042 1.00 52.69 98 ASP A N 1
ATOM 781 C CA . ASP A 1 98 ? -12.804 -15.259 2.164 1.00 52.69 98 ASP A CA 1
ATOM 782 C C . ASP A 1 98 ? -11.476 -15.898 1.747 1.00 52.69 98 ASP A C 1
ATOM 784 O O . ASP A 1 98 ? -10.687 -15.286 1.027 1.00 52.69 98 ASP A O 1
ATOM 788 N N . ASP A 1 99 ? -11.203 -17.099 2.262 1.00 51.16 99 ASP A N 1
ATOM 789 C CA . ASP A 1 99 ? -9.956 -17.873 2.109 1.00 51.16 99 ASP A CA 1
ATOM 790 C C . ASP A 1 99 ? -9.706 -18.363 0.663 1.00 51.16 99 ASP A C 1
ATOM 792 O O . ASP A 1 99 ? -9.044 -19.372 0.420 1.00 51.16 99 ASP A O 1
ATOM 796 N N . SER A 1 100 ? -10.249 -17.668 -0.333 1.00 50.22 100 SER A N 1
ATOM 797 C CA . SER A 1 100 ? -10.084 -18.007 -1.739 1.00 50.22 100 SER A CA 1
ATOM 798 C C . SER A 1 100 ? -8.725 -17.501 -2.233 1.00 50.22 100 SER A C 1
ATOM 800 O O . SER A 1 100 ? -8.581 -16.341 -2.624 1.00 50.22 100 SER A O 1
ATOM 802 N N . GLU A 1 101 ? -7.716 -18.378 -2.197 1.00 47.41 101 GLU A N 1
ATOM 803 C CA . GLU A 1 101 ? -6.421 -18.178 -2.861 1.00 47.41 101 GLU A CA 1
ATOM 804 C C . GLU A 1 101 ? -6.607 -17.703 -4.317 1.00 47.41 101 GLU A C 1
ATOM 806 O O . GLU A 1 101 ? -7.483 -18.210 -5.029 1.00 47.41 101 GLU A O 1
ATOM 811 N N . PRO A 1 102 ? -5.781 -16.762 -4.814 1.00 49.81 102 PRO A N 1
ATOM 812 C CA . PRO A 1 102 ? -5.760 -16.468 -6.236 1.00 49.81 102 PRO A CA 1
ATOM 813 C C . PRO A 1 102 ? -5.192 -17.688 -6.973 1.00 49.81 102 PRO A C 1
ATOM 815 O O . PRO A 1 102 ? -4.051 -18.082 -6.741 1.00 49.81 102 PRO A O 1
ATOM 818 N N . LEU A 1 103 ? -6.024 -18.287 -7.832 1.00 49.94 103 LEU A N 1
ATOM 819 C CA . LEU A 1 103 ? -5.658 -19.396 -8.714 1.00 49.94 103 LEU A CA 1
ATOM 820 C C . LEU A 1 103 ? -4.367 -19.078 -9.482 1.00 49.94 103 L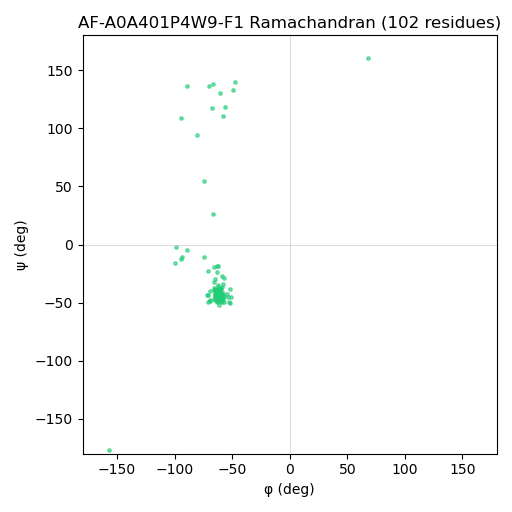EU A C 1
ATOM 822 O O . LEU A 1 103 ? -4.217 -17.983 -10.034 1.00 49.94 103 LEU A O 1
ATOM 826 N N . SER A 1 104 ? -3.472 -20.066 -9.471 1.00 50.47 104 SER A N 1
ATOM 827 C CA . SER A 1 104 ? -2.201 -20.132 -10.192 1.00 50.47 104 SER A CA 1
ATOM 828 C C . SER A 1 104 ? -2.340 -20.166 -11.711 1.00 50.47 104 SER A C 1
ATOM 830 O O . SER A 1 104 ? -3.388 -20.619 -12.227 1.00 50.47 104 SER A O 1
#

InterPro domains:
  IPR001060 FCH domain [PF00611] (17-86)
  IPR027267 AH/BAR domain superfamily [G3DSA:1.20.1270.60] (9-91)
  IPR027267 AH/BAR domain superfamily [SSF103657] (15-87)

Organism: Scyliorhinus torazame (NCBI:txid75743)

pLDDT: mean 88.03, std 14.18, range [47.41, 98.25]

Nearest PDB structures (foldseek):
  7a0g-assembly1_EEE  TM=8.112E-01  e=7.003E+00  Serratia marcescens
  7a0g-assembly1_GGG  TM=7.971E-01  e=7.003E+00  Serratia marcescens
  6tz4-assembly1_JB  TM=8.123E-01  e=9.966E+00  Homo sapiens

Foldseek 3Di:
DPDPCCPPPVVVVVVVVVVVVVVVVVVVVVVLVVLLVLLVVLLVQLVVLLVVLVVLLVVLVVPDDDPVSVVSNVSSVVSNVSSVVSNVSSCVSVPPPPVDDDDD

Secondary structure (DSSP, 8-state):
---TTTT-HHHHHHHHHHHHHHHHHHHHHHHHHHHHHHHHHHHHHHHHHHHHHHHHHHHHTTS-SSHHHHHHHHHHHHHHHHHHHHHHHHHGGGS-S---PPP-

Radius of gyration: 26.24 Å; Cα contacts (8 Å, |Δi|>4): 57; chains: 1; bounding box: 54×28×76 Å

Mean predicted aligned error: 8.55 Å

Solvent-accessible surface area (backbone atoms only — not comparable to full-atom values): 5761 Å² total; per-residue (Å²): 132,81,66,86,56,73,82,36,70,66,50,52,52,48,54,49,52,53,49,51,52,52,49,51,54,54,50,52,53,53,51,51,51,54,53,49,56,46,21,57,47,32,41,51,49,16,54,49,30,43,52,48,21,55,50,45,55,58,62,44,70,79,49,72,89,45,74,68,38,54,51,50,50,49,53,24,48,53,30,39,55,52,15,52,54,31,42,52,61,28,43,50,90,75,64,57,99,60,89,73,73,84,82,129

Sequence (104 aa):
MKDPVSGSTYNRIYQHIKKFAKNGDNYCKELISVLQQRADLEKRYAKGLLRLASKITKASTSIVKNSIFDGWNCVSQEMTFTADLHGWVSTWPSMGWDDSEPLS